Protein AF-A0A4U0UZK8-F1 (afdb_monomer)

Sequence (90 aa):
MSGSAHLPAFHPFGAPRSMPPGYQQLPPAQPRPLYFISRDTGIMVPLIPADELPFNVRLAGVPRVLRMEDTPGMQHVATVAYTGMTYALN

Organism: NCBI:txid329885

Mean predicted aligned error: 13.85 Å

Structure (mmCIF, N/CA/C/O backbone):
data_AF-A0A4U0UZK8-F1
#
_entry.id   AF-A0A4U0UZK8-F1
#
loop_
_atom_site.group_PDB
_atom_site.id
_atom_site.type_symbol
_atom_site.label_atom_id
_atom_site.label_alt_id
_atom_site.label_comp_id
_atom_site.label_asym_id
_atom_site.label_entity_id
_atom_site.label_seq_id
_atom_site.pdbx_PDB_ins_code
_atom_site.Cartn_x
_atom_site.Cartn_y
_atom_site.Cartn_z
_atom_site.occupancy
_atom_site.B_iso_or_equiv
_atom_site.auth_seq_id
_atom_site.auth_comp_id
_atom_site.auth_asym_id
_atom_site.auth_atom_id
_atom_site.pdbx_PDB_model_num
ATOM 1 N N . MET A 1 1 ? 28.972 25.638 78.345 1.00 47.12 1 MET A N 1
ATOM 2 C CA . MET A 1 1 ? 27.886 25.924 77.384 1.00 47.12 1 MET A CA 1
ATOM 3 C C . MET A 1 1 ? 28.162 25.114 76.128 1.00 47.12 1 MET A C 1
ATOM 5 O O . MET A 1 1 ? 29.093 25.446 75.415 1.00 47.12 1 MET A O 1
ATOM 9 N N . SER A 1 2 ? 27.445 24.009 75.915 1.00 46.75 2 SER A N 1
ATOM 10 C CA . SER A 1 2 ? 27.549 23.196 74.696 1.00 46.75 2 SER A CA 1
ATOM 11 C C . SER A 1 2 ? 26.129 22.928 74.206 1.00 46.75 2 SER A C 1
ATOM 13 O O . SER A 1 2 ? 25.347 22.285 74.906 1.00 46.75 2 SER A O 1
ATOM 15 N N . GLY A 1 3 ? 25.762 23.546 73.083 1.00 43.31 3 GLY A N 1
ATOM 16 C CA . GLY A 1 3 ? 24.432 23.456 72.488 1.00 43.31 3 GLY A CA 1
ATOM 17 C C . GLY A 1 3 ? 24.288 22.160 71.699 1.00 43.31 3 GLY A C 1
ATOM 18 O O . GLY A 1 3 ? 25.052 21.913 70.771 1.00 43.31 3 GLY A O 1
ATOM 19 N N . SER A 1 4 ? 23.310 21.334 72.068 1.00 49.31 4 SER A N 1
ATOM 20 C CA . SER A 1 4 ? 22.925 20.157 71.285 1.00 49.31 4 SER A CA 1
ATOM 21 C C . SER A 1 4 ? 22.047 20.602 70.117 1.00 49.31 4 SER A C 1
ATOM 23 O O . SER A 1 4 ? 20.971 21.161 70.327 1.00 49.31 4 SER A O 1
ATOM 25 N N . ALA A 1 5 ? 22.511 20.382 68.888 1.00 51.59 5 ALA A N 1
ATOM 26 C CA . ALA A 1 5 ? 21.727 20.620 67.683 1.00 51.59 5 ALA A CA 1
ATOM 27 C C . ALA A 1 5 ? 20.628 19.549 67.554 1.00 51.59 5 ALA A C 1
ATOM 29 O O . ALA A 1 5 ? 20.911 18.352 67.534 1.00 51.59 5 ALA A O 1
ATOM 30 N N . HIS A 1 6 ? 19.371 19.985 67.479 1.00 45.41 6 HIS A N 1
ATOM 31 C CA . HIS A 1 6 ? 18.213 19.141 67.198 1.00 45.41 6 HIS A CA 1
ATOM 32 C C . HIS A 1 6 ? 18.166 18.849 65.690 1.00 45.41 6 HIS A C 1
ATOM 34 O O . HIS A 1 6 ? 18.015 19.772 64.890 1.00 45.41 6 HIS A O 1
ATO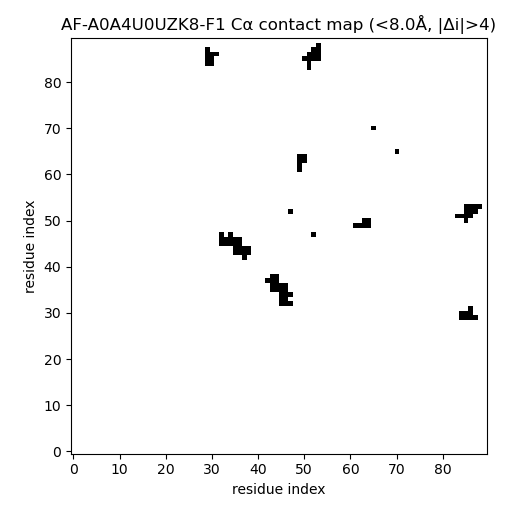M 40 N N . LEU A 1 7 ? 18.331 17.587 65.286 1.00 53.41 7 LEU A N 1
ATOM 41 C CA . LEU A 1 7 ? 18.134 17.175 63.893 1.00 53.41 7 LEU A CA 1
ATOM 42 C C . LEU A 1 7 ? 16.627 17.040 63.611 1.00 53.41 7 LEU A C 1
ATOM 44 O O . LEU A 1 7 ? 15.923 16.448 64.432 1.00 53.41 7 LEU A O 1
ATOM 48 N N . PRO A 1 8 ? 16.112 17.546 62.475 1.00 42.94 8 PRO A N 1
ATOM 49 C CA . PRO A 1 8 ? 14.712 17.365 62.121 1.00 42.94 8 PRO A CA 1
ATOM 50 C C . PRO A 1 8 ? 14.426 15.895 61.791 1.00 42.94 8 PRO A C 1
ATOM 52 O O . PRO A 1 8 ? 15.233 15.206 61.164 1.00 42.94 8 PRO A O 1
ATOM 55 N N . ALA A 1 9 ? 13.258 15.419 62.217 1.00 54.56 9 ALA A N 1
ATOM 56 C CA . ALA A 1 9 ? 12.769 14.086 61.901 1.00 54.56 9 ALA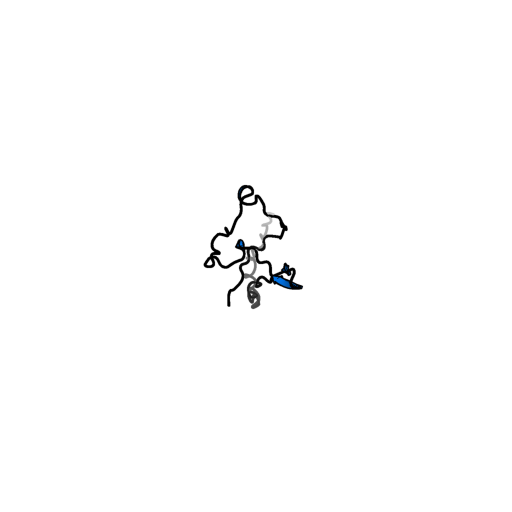 A CA 1
ATOM 57 C C . ALA A 1 9 ? 12.598 13.916 60.381 1.00 54.56 9 ALA A C 1
ATOM 59 O O . ALA A 1 9 ? 11.987 14.749 59.710 1.00 54.56 9 ALA A O 1
ATOM 60 N N . PHE A 1 10 ? 13.115 12.813 59.836 1.00 54.50 10 PHE A N 1
ATOM 61 C CA . PHE A 1 10 ? 12.790 12.370 58.484 1.00 54.50 10 PHE A CA 1
ATOM 62 C C . PHE A 1 10 ? 11.301 12.006 58.427 1.00 54.50 10 PHE A C 1
ATOM 64 O O . PHE A 1 10 ? 10.880 10.992 58.982 1.00 54.50 10 PHE A O 1
ATOM 71 N N . HIS A 1 11 ? 10.504 12.821 57.741 1.00 56.69 11 HIS A N 1
ATOM 72 C CA . HIS A 1 11 ? 9.161 12.433 57.326 1.00 56.69 11 HIS A CA 1
ATOM 73 C C . HIS A 1 11 ? 9.287 11.607 56.038 1.00 56.69 11 HIS A C 1
ATOM 75 O O . HIS A 1 11 ? 9.782 12.141 55.042 1.00 56.69 11 HIS A O 1
ATOM 81 N N . PRO A 1 12 ? 8.893 10.320 56.015 1.00 50.78 12 PRO A N 1
ATOM 82 C CA . PRO A 1 12 ? 8.872 9.570 54.770 1.00 50.78 12 PRO A CA 1
ATOM 83 C C . PRO A 1 12 ? 7.903 10.253 53.805 1.00 50.78 12 PRO A C 1
ATOM 85 O O . PRO A 1 12 ? 6.789 10.630 54.178 1.00 50.78 12 PRO A O 1
ATOM 88 N N . PHE A 1 13 ? 8.368 10.446 52.571 1.00 55.91 13 PHE A N 1
ATOM 89 C CA . PHE A 1 13 ? 7.573 10.951 51.462 1.00 55.91 13 PHE A CA 1
ATOM 90 C C . PHE A 1 13 ? 6.225 10.225 51.417 1.00 55.91 13 PHE A C 1
ATOM 92 O O . PHE A 1 13 ? 6.162 8.999 51.523 1.00 55.91 13 PHE A O 1
ATOM 99 N N . GLY A 1 14 ? 5.155 11.017 51.325 1.00 51.88 14 GLY A N 1
ATOM 100 C CA . GLY A 1 14 ? 3.775 10.555 51.374 1.00 51.88 14 GLY A CA 1
ATOM 101 C C . GLY A 1 14 ? 3.468 9.436 50.379 1.00 51.88 14 GLY A C 1
ATOM 102 O O . GLY A 1 14 ? 4.141 9.270 49.364 1.00 51.88 14 GLY A O 1
ATOM 103 N N . ALA A 1 15 ? 2.427 8.677 50.719 1.00 57.78 15 ALA A N 1
ATOM 104 C CA . ALA A 1 15 ? 1.878 7.554 49.969 1.00 57.78 15 ALA A CA 1
ATOM 105 C C . ALA A 1 15 ? 1.871 7.763 48.438 1.00 57.78 15 ALA A C 1
ATOM 107 O O . ALA A 1 15 ? 1.667 8.889 47.969 1.00 57.78 15 ALA A O 1
ATOM 108 N N . PRO A 1 16 ? 2.033 6.687 47.642 1.00 53.56 16 PRO A N 1
ATOM 109 C CA . PRO A 1 16 ? 1.936 6.781 46.192 1.00 53.56 16 PRO A CA 1
ATOM 110 C C . PRO A 1 16 ? 0.582 7.388 45.821 1.00 53.56 16 PRO A C 1
ATOM 112 O O . PRO A 1 16 ? -0.464 6.893 46.244 1.00 53.56 16 PRO A O 1
ATOM 115 N N . ARG A 1 17 ? 0.604 8.481 45.045 1.00 62.53 17 ARG A N 1
ATOM 116 C CA . ARG A 1 17 ? -0.595 9.040 44.411 1.00 62.53 17 ARG A CA 1
ATOM 117 C C . ARG A 1 17 ? -1.325 7.890 43.720 1.00 62.53 17 ARG A C 1
ATOM 119 O O . ARG A 1 17 ? -0.782 7.292 42.794 1.00 62.53 17 ARG A O 1
ATOM 126 N N . SER A 1 18 ? -2.531 7.578 44.182 1.00 64.19 18 SER A N 1
ATOM 127 C CA . SER A 1 18 ? -3.427 6.657 43.498 1.00 64.19 18 SER A CA 1
ATOM 128 C C . SER A 1 18 ? -3.609 7.144 42.061 1.00 64.19 18 SER A C 1
ATOM 130 O O . SER A 1 18 ? -3.992 8.290 41.818 1.00 64.19 18 SER A O 1
ATOM 132 N N . MET A 1 19 ? -3.265 6.283 41.103 1.00 64.56 19 MET A N 1
ATOM 133 C CA . MET A 1 19 ? -3.537 6.505 39.687 1.00 64.56 19 MET A CA 1
ATOM 134 C C . MET A 1 19 ? -5.040 6.799 39.545 1.00 64.56 19 MET A C 1
ATOM 136 O O . MET A 1 19 ? -5.841 6.040 40.101 1.00 64.56 19 MET A O 1
ATOM 140 N N . PRO A 1 20 ? -5.457 7.876 38.857 1.00 64.81 20 PRO A N 1
ATOM 141 C CA . PRO A 1 20 ? -6.875 8.144 38.675 1.00 64.81 20 PRO A CA 1
ATOM 142 C C . PRO A 1 20 ? -7.552 6.939 37.992 1.00 64.81 20 PRO A C 1
ATOM 144 O O . PRO A 1 20 ? -6.983 6.378 37.046 1.00 64.81 20 PRO A O 1
ATOM 147 N N . PRO A 1 21 ? -8.749 6.519 38.447 1.00 55.97 21 PRO A N 1
ATOM 148 C CA . PRO A 1 21 ? -9.540 5.495 37.775 1.00 55.97 21 PRO A CA 1
ATOM 149 C C . PRO A 1 21 ? -10.032 6.095 36.455 1.00 55.97 21 PRO A C 1
ATOM 151 O O . PRO A 1 21 ? -11.027 6.808 36.417 1.00 55.97 21 PRO A O 1
ATOM 154 N N . GLY A 1 22 ? -9.241 5.918 35.397 1.00 58.59 22 GLY A N 1
ATOM 155 C CA . GLY A 1 22 ? -9.407 6.731 34.192 1.00 58.59 22 GLY A CA 1
ATOM 156 C C . GLY A 1 22 ? -8.558 6.350 32.982 1.00 58.59 22 GLY A C 1
ATOM 157 O O . GLY A 1 22 ? -8.856 6.801 31.879 1.00 58.59 22 GLY A O 1
ATOM 158 N N . TYR A 1 23 ? -7.523 5.513 33.130 1.00 55.06 23 TYR A N 1
ATOM 159 C CA . TYR A 1 23 ? -6.782 4.991 31.974 1.00 55.06 23 TYR A CA 1
ATOM 160 C C . TYR A 1 23 ? -7.599 3.898 31.298 1.00 55.06 23 TYR A C 1
ATOM 162 O O . TYR A 1 23 ? -7.327 2.704 31.390 1.00 55.06 23 TYR A O 1
ATOM 170 N N . GLN A 1 24 ? -8.674 4.327 30.657 1.00 59.09 24 GLN A N 1
ATOM 171 C CA . GLN A 1 24 ? -9.425 3.519 29.729 1.00 59.09 24 GLN A CA 1
ATOM 172 C C . GLN A 1 24 ? -8.486 3.500 28.554 1.00 59.09 24 GLN A C 1
ATOM 174 O O . GLN A 1 24 ? -8.289 4.527 27.907 1.00 59.09 24 GLN A O 1
ATOM 179 N N . GLN A 1 25 ? -7.783 2.383 28.399 1.00 52.88 25 GLN A N 1
ATOM 180 C CA . GLN A 1 25 ? -6.929 2.164 27.254 1.00 52.88 25 GLN A CA 1
ATOM 181 C C . GLN A 1 25 ? -7.812 2.444 26.043 1.00 52.88 25 GLN A C 1
ATOM 183 O O . GLN A 1 25 ? -8.761 1.698 25.790 1.00 52.88 25 GLN A O 1
ATOM 188 N N . LEU A 1 26 ? -7.589 3.592 25.386 1.00 56.34 26 LEU A N 1
ATOM 189 C CA . LEU A 1 26 ? -8.286 3.881 24.147 1.00 56.34 26 LEU A CA 1
ATOM 190 C C . LEU A 1 26 ? -8.066 2.647 23.274 1.00 56.34 26 LEU A C 1
ATOM 192 O O . LEU A 1 26 ? -6.935 2.139 23.255 1.00 56.34 26 LEU A O 1
ATOM 196 N N . PRO A 1 27 ? -9.116 2.133 22.608 1.00 61.62 27 PRO A N 1
ATOM 197 C CA . PRO A 1 27 ? -8.930 1.064 21.649 1.00 61.62 27 PRO A CA 1
ATOM 198 C C . PRO A 1 27 ? -7.729 1.440 20.782 1.00 61.62 27 PRO A C 1
ATOM 200 O O . PRO A 1 27 ? -7.662 2.606 20.365 1.00 61.62 27 PRO A O 1
ATOM 203 N N . PRO A 1 28 ? -6.755 0.533 20.578 1.00 63.34 28 PRO A N 1
ATOM 204 C CA . PRO A 1 28 ? -5.629 0.835 19.710 1.00 63.34 28 PRO A CA 1
ATOM 205 C C . PRO A 1 28 ? -6.193 1.418 18.419 1.00 63.34 28 PRO A C 1
ATOM 207 O O . PRO A 1 28 ? -7.150 0.868 17.861 1.00 63.34 28 PRO A O 1
ATOM 210 N N . ALA A 1 29 ? -5.692 2.595 18.033 1.00 71.50 29 ALA A N 1
ATOM 211 C CA . ALA A 1 29 ? -6.195 3.299 16.868 1.00 71.50 29 ALA A CA 1
ATOM 212 C C . ALA A 1 29 ? -6.148 2.328 15.686 1.00 71.50 29 ALA A C 1
ATOM 214 O O . ALA A 1 29 ? -5.082 1.841 15.320 1.00 71.50 29 ALA A O 1
ATOM 215 N N . GLN A 1 30 ? -7.314 1.978 15.146 1.00 75.38 30 GLN A N 1
ATOM 216 C CA . GLN A 1 30 ? -7.370 1.099 13.987 1.00 75.38 30 GLN A CA 1
ATOM 217 C C . GLN A 1 30 ? -6.791 1.870 12.799 1.00 75.38 30 GLN A C 1
ATOM 219 O O . GLN A 1 30 ? -7.194 3.026 12.591 1.00 75.38 30 GLN A O 1
ATOM 224 N N . PRO A 1 31 ? -5.860 1.283 12.029 1.00 84.56 31 PRO A N 1
ATOM 225 C CA . PRO A 1 31 ? -5.337 1.950 10.851 1.00 84.56 31 PRO A CA 1
ATOM 226 C C . PRO A 1 31 ? -6.480 2.210 9.868 1.00 84.56 31 PRO A C 1
ATOM 228 O O . PRO A 1 31 ? -7.427 1.431 9.739 1.00 84.56 31 PRO A O 1
ATOM 231 N N . ARG A 1 32 ? -6.410 3.358 9.196 1.00 85.94 32 ARG A N 1
ATOM 232 C CA . ARG A 1 32 ? -7.374 3.776 8.177 1.00 85.94 32 ARG A CA 1
ATOM 233 C C . ARG A 1 32 ? -6.623 3.930 6.862 1.00 85.94 32 ARG A C 1
ATOM 235 O O . ARG A 1 32 ? -5.553 4.536 6.892 1.00 85.94 32 ARG A O 1
ATOM 242 N N . PRO A 1 33 ? -7.166 3.470 5.723 1.00 87.88 33 PRO A N 1
ATOM 243 C CA . PRO A 1 33 ? -6.529 3.721 4.438 1.00 87.88 33 PRO A CA 1
ATOM 244 C C . PRO A 1 33 ? -6.452 5.229 4.185 1.00 87.88 33 PRO A C 1
ATOM 246 O O . PRO A 1 33 ? -7.477 5.912 4.169 1.00 87.88 33 PRO A O 1
ATOM 249 N N . LEU A 1 34 ? -5.236 5.750 4.022 1.00 87.25 34 LEU A N 1
ATOM 250 C CA . LEU A 1 34 ? -4.984 7.174 3.754 1.00 87.25 34 LEU A CA 1
ATOM 251 C C . LEU A 1 34 ? -4.689 7.452 2.277 1.00 87.25 34 LEU A C 1
ATOM 253 O O . LEU A 1 34 ? -4.781 8.594 1.832 1.00 87.25 34 LEU A O 1
ATOM 257 N N . TYR A 1 35 ? -4.340 6.411 1.524 1.00 89.31 35 TYR A N 1
ATOM 258 C CA . TYR A 1 35 ? -3.877 6.510 0.147 1.00 89.31 35 TYR A CA 1
ATOM 259 C C . TYR A 1 35 ? -4.750 5.653 -0.760 1.00 89.31 35 TYR A C 1
ATOM 261 O O . TYR A 1 35 ? -5.272 4.615 -0.351 1.00 89.31 35 TYR A O 1
ATOM 269 N N . PHE A 1 36 ? -4.905 6.086 -2.004 1.00 92.75 36 PHE A N 1
ATOM 270 C CA . PHE A 1 36 ? -5.682 5.387 -3.016 1.00 92.75 36 PHE A CA 1
ATOM 271 C C . PHE A 1 36 ? -5.085 5.627 -4.401 1.00 92.75 36 PHE A C 1
ATOM 273 O O . PHE A 1 36 ? -4.328 6.575 -4.610 1.00 92.75 36 PHE A O 1
ATOM 280 N N . ILE A 1 37 ? -5.454 4.772 -5.350 1.00 92.25 37 ILE A N 1
ATOM 281 C CA . ILE A 1 37 ? -5.221 4.988 -6.780 1.00 92.25 37 ILE A CA 1
ATOM 282 C C . ILE A 1 37 ? -6.549 5.180 -7.496 1.00 92.25 37 ILE A C 1
ATOM 284 O O . ILE A 1 37 ? -7.540 4.529 -7.163 1.00 92.25 37 ILE A O 1
ATOM 288 N N . SER A 1 38 ? -6.542 6.039 -8.511 1.00 94.19 38 SER A N 1
ATOM 289 C CA . SER A 1 38 ? -7.608 6.099 -9.508 1.00 94.19 38 SER A CA 1
ATOM 290 C C . SER A 1 38 ? -7.304 5.093 -10.609 1.00 94.19 38 SER A C 1
ATOM 292 O O . SER A 1 38 ? -6.193 5.070 -11.141 1.00 94.19 38 SER A O 1
ATOM 294 N N . ARG A 1 39 ? -8.282 4.265 -10.969 1.00 94.06 39 ARG A N 1
ATOM 295 C CA . ARG A 1 39 ? -8.217 3.428 -12.173 1.00 94.06 39 ARG A CA 1
ATOM 296 C C . ARG A 1 39 ? -8.671 4.223 -13.397 1.00 94.06 39 ARG A C 1
ATOM 298 O O . ARG A 1 39 ? -9.316 5.261 -13.266 1.00 94.06 39 ARG A O 1
ATOM 305 N N . ASP A 1 40 ? -8.342 3.721 -14.581 1.00 95.75 40 ASP A N 1
ATOM 306 C CA . ASP A 1 40 ? -8.821 4.232 -15.875 1.00 95.75 40 ASP A CA 1
ATOM 307 C C . ASP A 1 40 ? -10.352 4.171 -16.006 1.00 95.75 40 ASP A C 1
ATOM 309 O O . ASP A 1 40 ? -10.957 4.983 -16.699 1.00 95.75 40 ASP A O 1
ATOM 313 N N . THR A 1 41 ? -10.989 3.272 -15.257 1.00 95.12 41 THR A N 1
ATOM 314 C CA . THR A 1 41 ? -12.445 3.197 -15.084 1.00 95.12 41 THR A CA 1
ATOM 315 C C . THR A 1 41 ? -13.034 4.302 -14.197 1.00 95.12 41 THR A C 1
ATOM 317 O O . THR A 1 41 ? -14.252 4.381 -14.057 1.00 95.12 41 THR A O 1
ATOM 320 N N . GLY A 1 42 ? -12.203 5.131 -13.555 1.00 95.38 42 GLY A N 1
ATOM 321 C CA . GLY A 1 42 ? -12.625 6.159 -12.596 1.00 95.38 42 GLY A CA 1
ATOM 322 C C . GLY A 1 42 ? -12.884 5.645 -11.173 1.00 95.38 42 GLY A C 1
ATOM 323 O O . GLY A 1 42 ? -13.237 6.429 -10.294 1.00 95.38 42 GLY A O 1
ATOM 324 N N . ILE A 1 43 ? -12.699 4.345 -10.914 1.00 97.25 43 ILE A N 1
ATOM 325 C CA . ILE A 1 43 ? -12.851 3.764 -9.572 1.00 97.25 43 ILE A CA 1
ATOM 326 C C . ILE A 1 43 ? -11.635 4.113 -8.707 1.00 97.25 43 ILE A C 1
ATOM 328 O O . ILE A 1 43 ? -10.491 3.896 -9.115 1.00 97.25 43 ILE A O 1
ATOM 332 N N . MET A 1 44 ? -11.894 4.580 -7.482 1.00 95.88 44 MET A N 1
ATOM 333 C CA . MET A 1 44 ? -10.873 4.777 -6.451 1.00 95.88 44 MET A CA 1
ATOM 334 C C . MET A 1 44 ? -10.685 3.496 -5.636 1.00 95.88 44 MET A C 1
ATOM 336 O O . MET A 1 44 ? -11.651 2.948 -5.107 1.00 95.88 44 MET A O 1
ATOM 340 N N . VAL A 1 45 ? -9.443 3.026 -5.516 1.00 95.50 45 VAL A N 1
ATOM 341 C CA . VAL A 1 45 ? -9.097 1.794 -4.787 1.00 95.50 45 VAL A CA 1
ATOM 342 C C . VAL A 1 45 ? -8.072 2.116 -3.701 1.00 95.50 45 VAL A C 1
ATOM 344 O O . VAL A 1 45 ? -7.067 2.757 -4.022 1.00 95.50 45 VAL A O 1
ATOM 347 N N . PRO A 1 46 ? -8.276 1.689 -2.440 1.00 93.12 46 PRO A N 1
ATOM 348 C CA . PRO A 1 46 ? -7.321 1.953 -1.370 1.00 93.12 46 PR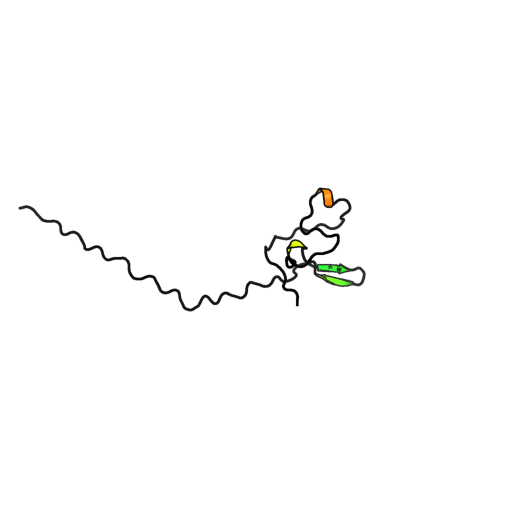O A CA 1
ATOM 349 C C . PRO A 1 46 ? -5.974 1.278 -1.647 1.00 93.12 46 PRO A C 1
ATOM 351 O O . PRO A 1 46 ? -5.913 0.147 -2.131 1.00 93.12 46 PRO A O 1
ATOM 354 N N . LEU A 1 47 ? -4.895 1.970 -1.293 1.00 91.06 47 LEU A N 1
ATOM 355 C CA . LEU A 1 47 ? -3.556 1.405 -1.202 1.00 91.06 47 LEU A CA 1
ATOM 356 C C . LEU A 1 47 ? -3.273 1.049 0.254 1.00 91.06 47 LEU A C 1
ATOM 358 O O . LEU A 1 47 ? -3.320 1.911 1.131 1.00 91.06 47 LEU A O 1
ATOM 362 N N . ILE A 1 48 ? -2.963 -0.222 0.490 1.00 91.31 48 ILE A N 1
ATOM 363 C CA . ILE A 1 48 ? -2.570 -0.746 1.797 1.00 91.31 48 ILE A CA 1
ATOM 364 C C . ILE A 1 48 ? -1.144 -1.292 1.659 1.00 91.31 48 ILE A C 1
ATOM 366 O O . ILE A 1 48 ? -0.938 -2.195 0.840 1.00 91.31 48 ILE A O 1
ATOM 370 N N . PRO A 1 49 ? -0.162 -0.763 2.411 1.00 90.50 49 PRO A N 1
ATOM 371 C CA . PRO A 1 49 ? 1.172 -1.347 2.475 1.00 90.50 49 PRO A CA 1
ATOM 372 C C . PRO A 1 49 ? 1.103 -2.817 2.912 1.00 90.50 49 PRO A C 1
ATOM 374 O O . PRO A 1 49 ? 0.372 -3.174 3.837 1.00 90.50 49 PRO A O 1
ATOM 377 N N . ALA A 1 50 ? 1.838 -3.697 2.230 1.00 91.56 50 ALA A N 1
ATOM 378 C CA . ALA A 1 50 ? 1.764 -5.138 2.485 1.00 91.56 50 ALA A CA 1
ATOM 379 C C . ALA A 1 50 ? 2.246 -5.521 3.899 1.00 91.56 50 ALA A C 1
ATOM 381 O O . ALA A 1 50 ? 1.804 -6.529 4.457 1.00 91.56 50 ALA A O 1
ATOM 382 N N . ASP A 1 51 ? 3.142 -4.730 4.488 1.00 91.00 51 ASP A N 1
ATOM 383 C CA . ASP A 1 51 ? 3.616 -4.863 5.863 1.00 91.00 51 ASP A CA 1
ATOM 384 C C . ASP A 1 51 ? 2.545 -4.507 6.908 1.00 91.00 51 ASP A C 1
ATOM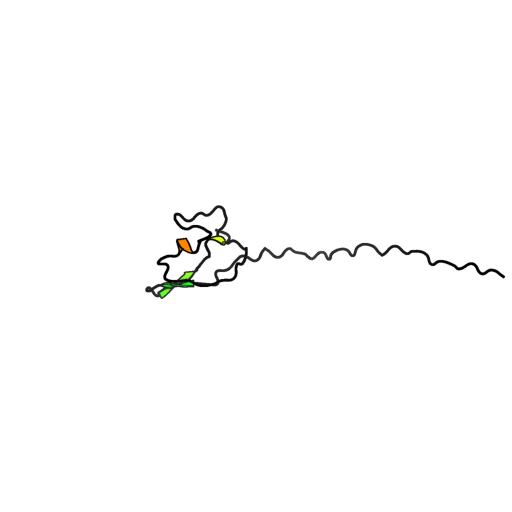 386 O O . ASP A 1 51 ? 2.560 -5.093 7.989 1.00 91.00 51 ASP A O 1
ATOM 390 N N . GLU A 1 52 ? 1.556 -3.677 6.562 1.00 92.00 52 GLU A N 1
ATOM 391 C CA . GLU A 1 52 ? 0.422 -3.318 7.430 1.00 92.00 52 GLU A CA 1
ATOM 392 C C . GLU A 1 52 ? -0.718 -4.363 7.409 1.00 92.00 52 GLU A C 1
ATOM 394 O O . GLU A 1 52 ? -1.716 -4.232 8.116 1.00 92.00 52 GLU A O 1
ATOM 399 N N . LEU A 1 53 ? -0.609 -5.448 6.637 1.00 92.69 53 LEU A N 1
ATOM 400 C CA . LEU A 1 53 ? -1.560 -6.566 6.718 1.00 92.69 53 LEU A CA 1
ATOM 401 C C . LEU A 1 53 ? -1.291 -7.435 7.963 1.00 92.69 53 LEU A C 1
ATOM 403 O O . LEU A 1 53 ? -0.122 -7.640 8.303 1.00 92.69 53 LEU A O 1
ATOM 407 N N . PRO A 1 54 ? -2.305 -8.067 8.591 1.00 92.94 54 PRO A N 1
ATOM 408 C CA . PRO A 1 54 ? -2.088 -9.052 9.656 1.00 92.94 54 PRO A CA 1
ATOM 409 C C . PRO A 1 54 ? -1.076 -10.124 9.271 1.00 92.94 54 PRO A C 1
ATOM 411 O O . PRO A 1 54 ? -1.091 -10.600 8.140 1.00 92.94 54 PRO A O 1
ATOM 414 N N . PHE A 1 55 ? -0.206 -10.543 10.192 1.00 90.50 55 PHE A N 1
ATOM 415 C CA . PHE A 1 55 ? 0.909 -11.457 9.888 1.00 90.50 55 PHE A CA 1
ATOM 416 C C . PHE A 1 55 ? 0.488 -12.831 9.342 1.00 90.50 55 PHE A C 1
ATOM 418 O O . PHE A 1 55 ? 1.270 -13.492 8.657 1.00 90.50 55 PHE A O 1
ATOM 425 N N . ASN A 1 56 ? -0.743 -13.260 9.622 1.00 92.69 56 ASN A N 1
ATOM 426 C CA . ASN A 1 56 ? -1.335 -14.481 9.076 1.00 92.69 56 ASN A CA 1
ATOM 427 C C . ASN A 1 56 ? -1.803 -14.335 7.614 1.00 92.69 56 ASN A C 1
ATOM 429 O O . ASN A 1 56 ? -2.110 -15.338 6.977 1.00 92.69 56 ASN A O 1
ATOM 433 N N . VAL A 1 57 ? -1.822 -13.121 7.061 1.00 93.81 57 VAL A N 1
ATOM 434 C CA . VAL A 1 57 ? -2.171 -12.844 5.663 1.00 93.81 57 VAL A CA 1
ATOM 435 C C . VAL A 1 57 ? -0.904 -12.844 4.818 1.00 93.81 57 VAL A C 1
ATOM 437 O O . VAL A 1 57 ? 0.054 -12.117 5.093 1.00 93.81 57 VAL A O 1
ATOM 440 N N . ARG A 1 58 ? -0.891 -13.661 3.763 1.00 90.25 58 ARG A N 1
ATOM 441 C CA . ARG A 1 58 ? 0.205 -13.726 2.793 1.00 90.25 58 ARG A CA 1
ATOM 442 C C . ARG A 1 58 ? -0.346 -13.529 1.392 1.00 90.25 58 ARG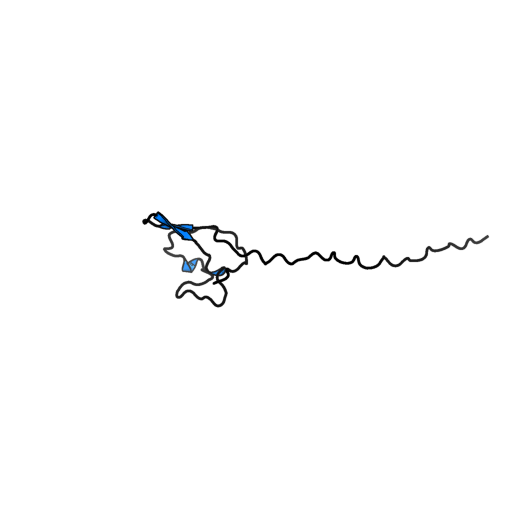 A C 1
ATOM 444 O O . ARG A 1 58 ? -1.232 -14.263 0.967 1.00 90.25 58 ARG A O 1
ATOM 451 N N . LEU A 1 59 ? 0.204 -12.552 0.684 1.00 91.19 5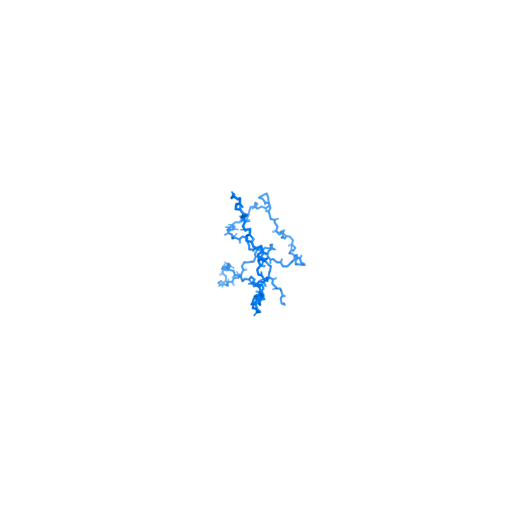9 LEU A N 1
ATOM 452 C CA . LEU A 1 59 ? -0.090 -12.319 -0.722 1.00 91.19 59 LEU A CA 1
ATOM 453 C C . LEU A 1 59 ? 0.898 -13.131 -1.566 1.00 91.19 59 LEU A C 1
ATOM 455 O O . LEU A 1 59 ? 2.113 -13.007 -1.407 1.00 91.19 59 LEU A O 1
ATOM 459 N N . ALA A 1 60 ? 0.385 -13.996 -2.440 1.00 91.69 60 ALA A N 1
ATOM 460 C CA . ALA A 1 60 ? 1.229 -14.796 -3.321 1.00 91.69 60 ALA A CA 1
ATOM 461 C C . ALA A 1 60 ? 2.032 -13.883 -4.261 1.00 91.69 60 ALA A C 1
ATOM 463 O O . ALA A 1 60 ? 1.466 -13.010 -4.913 1.00 91.69 60 ALA A O 1
ATOM 464 N N . GLY A 1 61 ? 3.353 -14.077 -4.313 1.00 87.38 61 GLY A N 1
ATOM 465 C CA . GLY A 1 61 ? 4.249 -13.293 -5.170 1.00 87.38 61 GLY A CA 1
ATOM 466 C C . GLY A 1 61 ? 4.528 -11.858 -4.705 1.00 87.38 61 GLY A C 1
ATOM 467 O O . GLY A 1 61 ? 5.260 -11.156 -5.392 1.00 87.38 61 GLY A O 1
ATOM 468 N N . VAL A 1 62 ? 3.997 -11.418 -3.556 1.00 89.38 62 VAL A N 1
ATOM 469 C CA . 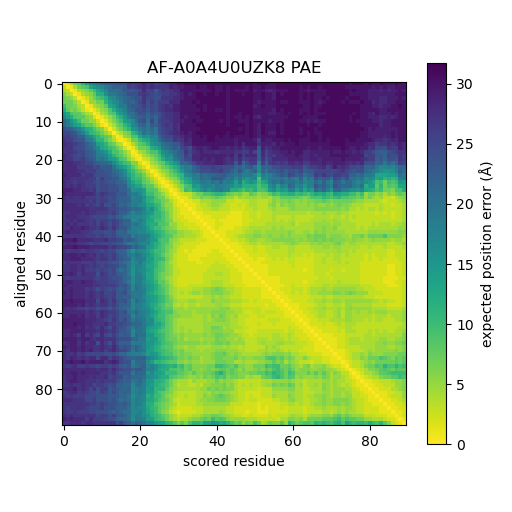VAL A 1 62 ? 4.220 -10.062 -3.027 1.00 89.38 62 VAL A CA 1
ATOM 470 C C . VAL A 1 62 ? 4.932 -10.150 -1.673 1.00 89.38 62 VAL A C 1
ATOM 472 O O . VAL A 1 62 ? 4.298 -10.467 -0.661 1.00 89.38 62 VAL A O 1
ATOM 475 N N . PRO A 1 63 ? 6.252 -9.904 -1.615 1.00 89.88 63 PRO A N 1
ATOM 476 C CA . PRO A 1 63 ? 6.963 -9.866 -0.345 1.00 89.88 63 PRO A CA 1
ATOM 477 C C . PRO A 1 63 ? 6.525 -8.644 0.478 1.00 89.88 63 PRO A C 1
ATOM 479 O O . PRO A 1 63 ? 6.224 -7.584 -0.063 1.00 89.88 63 PRO A O 1
ATOM 482 N N . ARG A 1 64 ? 6.509 -8.783 1.811 1.00 90.94 64 ARG A N 1
ATOM 483 C CA . ARG A 1 64 ? 6.184 -7.675 2.737 1.00 90.94 64 ARG A CA 1
ATOM 484 C C . ARG A 1 64 ? 7.250 -6.585 2.769 1.00 90.94 64 ARG A C 1
ATOM 486 O O . ARG A 1 64 ? 6.952 -5.450 3.104 1.00 90.94 64 ARG A O 1
ATOM 493 N N . VAL A 1 65 ? 8.485 -6.955 2.454 1.00 89.44 65 VAL A N 1
ATOM 494 C CA . VAL A 1 65 ? 9.625 -6.050 2.364 1.00 89.44 65 VAL A CA 1
ATOM 495 C C . VAL A 1 65 ? 10.272 -6.304 1.016 1.00 89.44 65 VAL A C 1
ATOM 497 O O . VAL A 1 65 ? 10.691 -7.427 0.741 1.00 89.44 65 VAL A O 1
ATOM 500 N N . LEU A 1 66 ? 10.317 -5.268 0.188 1.00 89.06 66 LEU A N 1
ATOM 501 C CA . LEU A 1 66 ? 11.041 -5.269 -1.076 1.00 89.06 66 LEU A CA 1
ATOM 502 C C . LEU A 1 66 ? 12.436 -4.702 -0.841 1.00 89.06 66 LEU A C 1
ATOM 504 O O . LEU A 1 66 ? 12.600 -3.729 -0.099 1.00 89.06 66 LEU A O 1
ATOM 508 N N . ARG A 1 67 ? 13.438 -5.297 -1.478 1.00 89.31 67 ARG A N 1
ATOM 509 C CA . ARG A 1 67 ? 14.765 -4.696 -1.592 1.00 89.31 67 ARG A CA 1
ATOM 510 C C . ARG A 1 67 ? 14.834 -3.872 -2.868 1.00 89.31 67 ARG A C 1
ATOM 512 O O . ARG A 1 67 ? 14.006 -4.027 -3.760 1.00 89.31 67 ARG A O 1
ATOM 519 N N . MET A 1 68 ? 15.834 -3.001 -2.976 1.00 87.38 68 MET A N 1
ATOM 520 C CA . MET A 1 68 ? 15.982 -2.146 -4.159 1.00 87.38 68 MET A CA 1
ATOM 521 C C . MET A 1 68 ? 16.123 -2.982 -5.438 1.00 87.38 68 MET A C 1
ATOM 523 O O . MET A 1 68 ? 15.512 -2.657 -6.455 1.00 87.38 68 MET A O 1
ATOM 527 N N . GLU A 1 69 ? 16.850 -4.098 -5.369 1.00 92.38 69 GLU A N 1
ATOM 528 C CA . GLU A 1 69 ? 17.005 -5.061 -6.460 1.00 92.38 69 GLU A CA 1
ATOM 529 C C . GLU A 1 69 ? 15.702 -5.754 -6.898 1.00 92.38 69 GLU A C 1
ATOM 531 O O . GLU A 1 69 ? 15.644 -6.243 -8.023 1.00 92.38 69 GLU A O 1
ATOM 536 N N . ASP A 1 70 ? 14.651 -5.746 -6.069 1.00 88.56 70 ASP A N 1
ATOM 537 C CA . ASP A 1 70 ? 13.336 -6.326 -6.384 1.00 88.56 70 ASP A CA 1
ATOM 538 C C . ASP A 1 70 ? 12.396 -5.326 -7.085 1.00 88.56 70 ASP A C 1
ATOM 540 O O . ASP A 1 70 ? 11.301 -5.687 -7.512 1.00 88.56 70 ASP A O 1
ATOM 544 N N . THR A 1 71 ? 12.806 -4.057 -7.203 1.00 88.69 71 THR A N 1
ATOM 545 C CA . THR A 1 71 ? 12.010 -2.979 -7.814 1.00 88.69 71 THR A CA 1
ATOM 54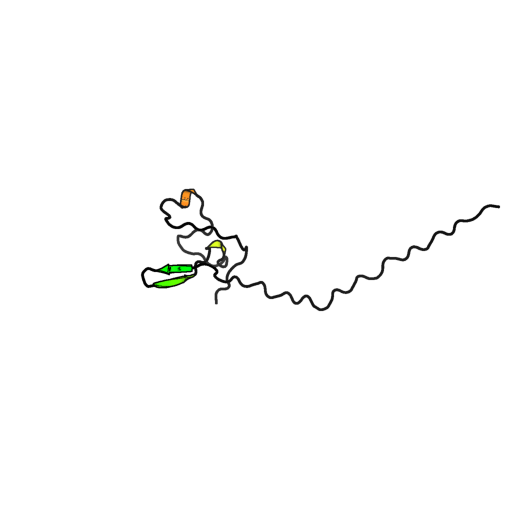6 C C . THR A 1 71 ? 12.233 -2.662 -9.313 1.00 88.69 71 THR A C 1
ATOM 548 O O . THR A 1 71 ? 11.566 -1.743 -9.807 1.00 88.69 71 THR A O 1
ATOM 551 N N . PRO A 1 72 ? 13.090 -3.356 -10.105 1.00 89.62 72 PRO A N 1
ATOM 552 C CA . PRO A 1 72 ? 13.214 -3.091 -11.539 1.00 89.62 72 PRO A CA 1
ATOM 553 C C . PRO A 1 72 ? 11.874 -3.152 -12.282 1.00 89.62 72 PRO A C 1
ATOM 555 O O . PRO A 1 72 ? 11.128 -4.122 -12.186 1.00 89.62 72 PRO A O 1
ATOM 558 N N . GLY A 1 73 ? 11.578 -2.112 -13.065 1.00 87.38 73 GLY A N 1
ATOM 559 C CA . GLY A 1 73 ? 10.351 -2.033 -13.865 1.00 87.38 73 GLY A CA 1
ATOM 560 C C . GLY A 1 73 ? 9.099 -1.597 -13.096 1.00 87.38 73 GLY A C 1
ATOM 561 O O . GLY A 1 73 ? 8.047 -1.447 -13.716 1.00 87.38 73 GLY A O 1
ATOM 562 N N . MET A 1 74 ? 9.188 -1.334 -11.787 1.00 87.81 74 MET A N 1
ATOM 563 C CA . MET A 1 74 ? 8.101 -0.700 -11.037 1.00 87.81 74 MET A CA 1
ATOM 564 C C . MET A 1 74 ? 7.981 0.778 -11.437 1.00 87.81 74 MET A C 1
ATOM 566 O O . MET A 1 74 ? 8.926 1.549 -11.307 1.00 87.81 74 MET A O 1
ATOM 570 N N . GLN A 1 75 ? 6.811 1.180 -11.936 1.00 80.81 75 GLN A N 1
ATOM 571 C CA . GLN A 1 75 ? 6.602 2.511 -12.536 1.00 80.81 75 GLN A CA 1
ATOM 572 C C . GLN A 1 75 ? 5.987 3.534 -11.572 1.00 80.81 75 GLN A C 1
ATOM 574 O O . GLN A 1 75 ? 5.908 4.721 -11.884 1.00 80.81 75 GLN A O 1
ATOM 579 N N . HIS A 1 76 ? 5.557 3.086 -10.392 1.00 78.75 76 HIS A N 1
ATOM 580 C CA . HIS A 1 76 ? 4.852 3.911 -9.419 1.00 78.75 76 HIS A CA 1
ATOM 581 C C . HIS A 1 76 ? 5.434 3.672 -8.027 1.00 78.75 76 HIS A C 1
ATOM 583 O O . HIS A 1 76 ? 5.242 2.608 -7.442 1.00 78.75 76 HIS A O 1
ATOM 589 N N . VAL A 1 77 ? 6.153 4.671 -7.514 1.00 79.75 77 VAL A N 1
ATOM 590 C CA . VAL A 1 77 ? 6.741 4.673 -6.171 1.00 79.75 77 VAL A CA 1
ATOM 591 C C . VAL A 1 77 ? 6.193 5.879 -5.420 1.00 79.75 77 VAL A C 1
ATOM 593 O O . VAL A 1 77 ? 6.186 6.993 -5.939 1.00 79.75 77 VAL A O 1
ATOM 596 N N . ALA A 1 78 ? 5.730 5.648 -4.197 1.00 81.75 78 ALA A N 1
ATOM 597 C CA . ALA A 1 78 ? 5.322 6.688 -3.265 1.00 81.75 78 ALA A CA 1
ATOM 598 C C . ALA A 1 78 ? 5.969 6.416 -1.905 1.00 81.75 78 ALA A C 1
ATOM 600 O O . ALA A 1 78 ? 6.246 5.265 -1.567 1.00 81.75 78 ALA A O 1
ATOM 601 N N . THR A 1 79 ? 6.185 7.472 -1.124 1.00 84.19 79 THR A N 1
ATOM 602 C CA . THR A 1 79 ? 6.734 7.367 0.232 1.00 84.19 79 THR A CA 1
ATOM 603 C C . THR A 1 79 ? 5.639 7.672 1.242 1.00 84.19 79 THR A C 1
ATOM 605 O O . THR A 1 79 ? 5.024 8.737 1.201 1.00 84.19 79 THR A O 1
ATOM 608 N N . VAL A 1 80 ? 5.419 6.739 2.163 1.00 84.38 80 VAL A N 1
ATOM 609 C CA . VAL A 1 80 ? 4.493 6.857 3.293 1.00 84.38 80 VAL A CA 1
ATOM 610 C C . VAL A 1 80 ? 5.263 6.629 4.592 1.00 84.38 80 VAL A C 1
ATOM 612 O O . VAL A 1 80 ? 6.239 5.880 4.617 1.00 84.38 80 VAL A O 1
ATOM 615 N N . ALA A 1 81 ? 4.856 7.299 5.671 1.00 85.75 81 ALA A N 1
ATOM 616 C CA . ALA A 1 81 ? 5.433 7.064 6.989 1.00 85.75 81 ALA A CA 1
ATOM 617 C C . ALA A 1 81 ? 5.038 5.673 7.504 1.00 85.75 81 ALA A C 1
ATOM 619 O O . ALA A 1 81 ? 3.863 5.317 7.488 1.00 85.75 81 ALA A O 1
ATOM 620 N N . TYR A 1 82 ? 6.011 4.914 8.005 1.00 86.81 82 TYR A N 1
ATOM 621 C CA . TYR A 1 82 ? 5.746 3.623 8.630 1.00 86.81 82 TYR A CA 1
ATOM 622 C C . TYR A 1 82 ? 4.941 3.810 9.921 1.00 86.81 82 TYR A C 1
ATOM 624 O O . TYR A 1 82 ? 5.385 4.500 10.842 1.00 86.81 82 TYR A O 1
ATOM 632 N N . THR A 1 83 ? 3.755 3.202 9.985 1.00 86.94 83 THR A N 1
ATOM 633 C CA . THR A 1 83 ? 2.830 3.371 11.114 1.00 86.94 83 THR A CA 1
ATOM 634 C C . THR A 1 83 ? 3.048 2.351 12.230 1.00 86.94 83 THR A C 1
ATOM 636 O O . THR A 1 83 ? 2.677 2.603 13.375 1.00 86.94 83 THR A O 1
ATOM 639 N N . GLY A 1 84 ? 3.627 1.188 11.910 1.00 89.00 84 GLY A N 1
ATOM 640 C CA . GLY A 1 84 ? 3.742 0.053 12.831 1.00 89.00 84 GLY A CA 1
ATOM 641 C C . GLY A 1 84 ? 2.404 -0.584 13.226 1.00 89.00 84 GLY A C 1
ATOM 642 O O . GLY A 1 84 ? 2.377 -1.435 14.115 1.00 89.00 84 GLY A O 1
ATOM 643 N N . MET A 1 85 ? 1.298 -0.181 12.596 1.00 90.06 85 MET A N 1
ATOM 644 C CA . MET A 1 85 ? -0.039 -0.717 12.847 1.00 90.06 85 MET A CA 1
ATOM 645 C C . MET A 1 85 ? -0.400 -1.777 11.803 1.00 90.06 85 MET A C 1
ATOM 647 O O . MET A 1 85 ? 0.143 -1.785 10.703 1.00 90.06 85 MET A O 1
ATOM 651 N N . THR A 1 86 ? -1.340 -2.667 12.138 1.00 92.56 86 THR A N 1
ATOM 652 C CA . THR A 1 86 ? -1.881 -3.644 11.179 1.00 92.56 86 THR A CA 1
ATOM 653 C C . THR A 1 86 ? -3.397 -3.546 11.075 1.00 92.56 86 THR A C 1
ATOM 655 O O . THR A 1 86 ? -4.071 -3.275 12.070 1.00 92.56 86 THR A O 1
ATOM 658 N N . TYR A 1 87 ? -3.935 -3.726 9.869 1.00 91.31 87 TYR A N 1
ATOM 659 C CA . TYR A 1 87 ? -5.378 -3.685 9.613 1.00 91.31 87 TYR A CA 1
ATOM 660 C C . TYR A 1 87 ? -6.089 -4.884 10.227 1.00 91.31 87 TYR A C 1
ATOM 662 O O . TYR A 1 87 ? -5.625 -6.007 10.089 1.00 91.31 87 TYR A O 1
ATOM 670 N N . ALA A 1 88 ? -7.258 -4.683 10.833 1.00 88.88 8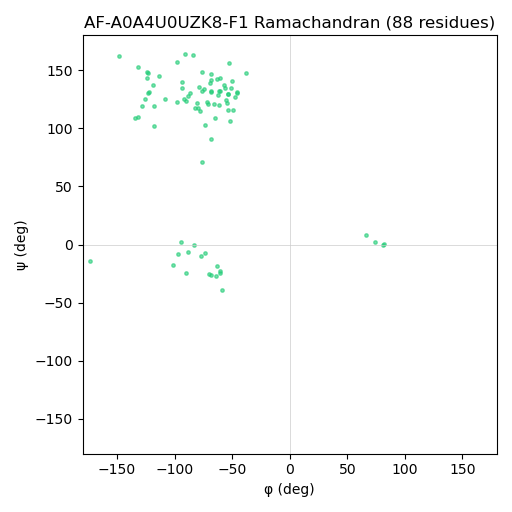8 ALA A N 1
ATOM 671 C CA . ALA A 1 88 ? -8.155 -5.793 11.138 1.00 88.88 88 ALA A CA 1
ATOM 672 C C . ALA A 1 88 ? -8.840 -6.280 9.849 1.00 88.88 88 ALA A C 1
ATOM 674 O O . ALA A 1 88 ? -9.320 -5.470 9.054 1.00 88.88 88 ALA A O 1
ATOM 675 N N . LEU A 1 89 ? -8.875 -7.598 9.643 1.00 85.19 89 LEU A N 1
ATOM 676 C CA . LEU A 1 89 ? -9.720 -8.212 8.620 1.00 85.19 89 LEU A CA 1
ATOM 677 C C . LEU A 1 89 ? -11.042 -8.629 9.261 1.00 85.19 89 LEU A C 1
ATOM 679 O O . LEU A 1 89 ? -11.034 -9.213 10.346 1.00 85.19 89 LEU A O 1
ATOM 683 N N . ASN A 1 90 ? -12.141 -8.325 8.576 1.00 78.75 90 ASN A N 1
ATOM 684 C CA . ASN A 1 90 ? -13.506 -8.610 9.015 1.00 78.75 90 ASN A CA 1
ATOM 685 C C . ASN A 1 90 ? -14.075 -9.810 8.264 1.00 78.75 90 ASN A C 1
ATOM 687 O O . ASN A 1 90 ? -13.761 -9.934 7.057 1.00 78.75 90 ASN A O 1
#

Secondary structure (DSSP, 8-state):
--PPP-PPP--------PPPTT------------EEEE-TTS-EEEE--GGGS-TT---TT--SS--GGG-TT-------------PPP-

pLDDT: mean 78.36, std 16.73, range [42.94, 97.25]

Solvent-accessible surface area (backbone atoms only — not comparable to full-atom values): 6673 Å² total; per-residue (Å²): 141,82,87,82,82,82,77,82,79,87,73,76,81,74,78,80,79,75,75,70,98,70,82,68,76,68,73,76,80,73,65,69,81,85,43,65,45,74,45,97,86,68,50,77,43,76,50,73,64,64,63,30,44,41,87,90,65,78,60,88,96,53,71,62,71,78,54,79,89,73,46,79,89,68,89,79,86,83,91,75,85,88,78,90,52,51,44,86,86,131

Foldseek 3Di:
DDDDDDDDDDDPDDDDDPDPPDPPPDPPPADDQPDWDQDPVRDTGGDDQLLQAPPVDDDPPDDSDDDPVNCPPPPDDDDDDDPVHHHDDD

Radius of gyration: 28.67 Å; Cα contacts (8 Å, |Δi|>4): 49; chains: 1; bounding box: 41×41×93 Å